Protein AF-A0A1I7W6X4-F1 (afdb_monomer)

Organism: Heterorhabditis bacteriophora (NCBI:txid37862)

Nearest PDB structures (foldseek):
  6i3z-assembly1_B  TM=4.989E-01  e=4.306E+00  Homo sapiens
  5mrf-assembly1_P  TM=4.215E-01  e=2.319E+00  Saccharomyces cerevisiae
  5om6-assembly2_D  TM=5.245E-01  e=6.969E+00  Homo sapiens
  6kga-assembly1_B  TM=4.598E-01  e=5.670E+00  Dromaius novaehollandiae

Foldseek 3Di:
DPPPDQDPLNLVLVVQQVVCVVVVHDRDDDDPPDDPDDDWDKHWQADDPVRHTPDIDTGRPPVD

Sequence (64 aa):
MTGGAATVEMAVFCFDVISAAVNNQSDPVIPSNIPNDKYPLFVTWKKGPQHRLRGCIGTFANLQ

Radius of gyration: 13.31 Å; Cα contacts (8 Å, |Δi|>4): 55; chains: 1; bounding box: 33×26×33 Å

Mea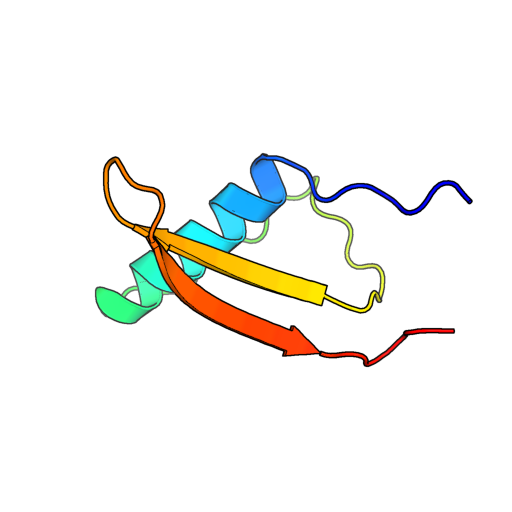n predicted aligned error: 4.66 Å

InterPro domains:
  IPR002733 AMMECR1 domain [PF01871] (13-61)
  IPR002733 AMMECR1 domain [PS51112] (1-64)
  IPR023473 AMMECR1 [PTHR13016] (6-63)
  IPR027485 AMMECR1, N-terminal [G3DSA:3.30.700.20] (5-64)
  IPR036071 AMMECR1 domain superfamily [SSF143447] (9-62)

Secondary structure (DSSP, 8-state):
----PPPHHHHHHHHHHHHHHHTTPPPPPPPTTS------EEEEEEETTTTEEEEEEEE-TT--

Structure (mmCIF, N/CA/C/O backbone):
data_AF-A0A1I7W6X4-F1
#
_entry.id   AF-A0A1I7W6X4-F1
#
loop_
_atom_site.group_PDB
_atom_site.id
_atom_site.type_symbol
_atom_site.label_atom_id
_atom_site.label_alt_id
_atom_site.label_comp_id
_atom_site.label_asym_id
_atom_site.label_entity_id
_atom_site.label_seq_id
_atom_site.pdbx_PDB_ins_code
_atom_site.Cartn_x
_atom_site.Cartn_y
_atom_site.Cartn_z
_atom_site.occupancy
_atom_site.B_iso_or_equiv
_atom_site.auth_seq_id
_atom_site.auth_comp_id
_atom_site.auth_asym_id
_atom_site.auth_atom_id
_atom_site.pdbx_PDB_model_num
ATOM 1 N N . MET A 1 1 ? 19.791 -10.559 -6.810 1.00 38.97 1 MET A N 1
ATOM 2 C CA . MET A 1 1 ? 18.338 -10.361 -6.623 1.00 38.97 1 MET A CA 1
ATOM 3 C C . MET A 1 1 ? 18.107 -9.134 -5.746 1.00 38.97 1 MET A C 1
ATOM 5 O O . MET A 1 1 ? 17.728 -9.265 -4.592 1.00 38.97 1 MET A O 1
ATOM 9 N N . THR A 1 2 ? 18.388 -7.934 -6.250 1.00 43.97 2 THR A N 1
ATOM 10 C CA . THR A 1 2 ? 18.009 -6.684 -5.572 1.00 43.97 2 THR A CA 1
ATOM 11 C C . THR A 1 2 ? 16.604 -6.323 -6.041 1.00 43.97 2 THR A C 1
ATOM 13 O O . THR A 1 2 ? 16.432 -5.435 -6.869 1.00 43.97 2 THR A O 1
ATOM 16 N N . GLY A 1 3 ? 15.601 -7.090 -5.605 1.00 50.50 3 GLY A N 1
ATOM 17 C CA . GLY A 1 3 ? 14.214 -6.662 -5.771 1.00 50.50 3 GLY A CA 1
ATOM 18 C C . GLY A 1 3 ? 14.049 -5.373 -4.977 1.00 50.50 3 GLY A C 1
ATOM 19 O O . GLY A 1 3 ? 14.318 -5.380 -3.775 1.00 50.50 3 GLY A O 1
ATOM 20 N N . GLY A 1 4 ? 13.717 -4.266 -5.644 1.00 65.69 4 GLY A N 1
ATOM 21 C CA . GLY A 1 4 ? 13.500 -2.984 -4.980 1.00 65.69 4 GLY A CA 1
ATOM 22 C C . GLY A 1 4 ? 12.447 -3.164 -3.893 1.00 65.69 4 GLY A C 1
ATOM 23 O O . GLY A 1 4 ? 11.303 -3.506 -4.186 1.00 65.69 4 GLY A O 1
ATOM 24 N N . ALA A 1 5 ? 12.853 -3.033 -2.632 1.00 75.75 5 ALA A N 1
ATOM 25 C CA . ALA A 1 5 ? 11.937 -3.173 -1.513 1.00 75.75 5 ALA A CA 1
ATOM 26 C C . ALA A 1 5 ? 10.901 -2.044 -1.572 1.00 75.75 5 ALA A C 1
ATOM 28 O O . ALA A 1 5 ? 11.252 -0.895 -1.842 1.00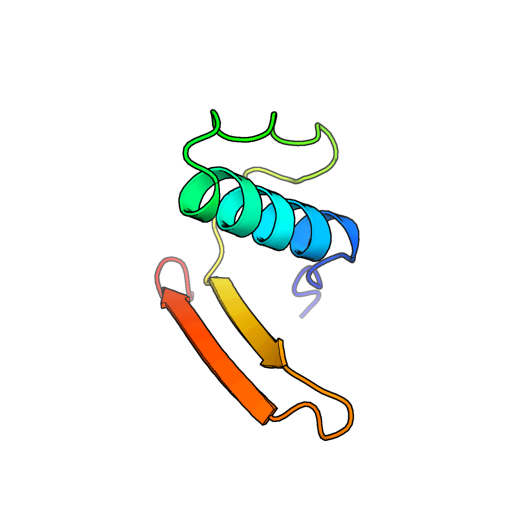 75.75 5 ALA A O 1
ATOM 29 N N . ALA A 1 6 ? 9.636 -2.367 -1.300 1.00 87.75 6 ALA A N 1
ATOM 30 C CA . ALA A 1 6 ? 8.614 -1.348 -1.105 1.00 87.75 6 ALA A CA 1
ATOM 31 C C . ALA A 1 6 ? 9.057 -0.390 0.012 1.00 87.75 6 ALA A C 1
ATOM 33 O O . ALA A 1 6 ? 9.479 -0.839 1.082 1.00 87.75 6 ALA A O 1
ATOM 34 N N . THR A 1 7 ? 8.982 0.917 -0.237 1.00 91.81 7 THR A N 1
ATOM 35 C CA . THR A 1 7 ? 9.391 1.930 0.743 1.00 91.81 7 THR A CA 1
ATOM 36 C C . THR A 1 7 ? 8.229 2.325 1.654 1.00 91.81 7 THR A C 1
ATOM 38 O O . THR A 1 7 ? 7.063 2.020 1.382 1.00 91.81 7 THR A O 1
ATOM 41 N N . VAL A 1 8 ? 8.532 3.026 2.750 1.00 92.00 8 VAL A N 1
ATOM 42 C CA . VAL A 1 8 ? 7.499 3.567 3.647 1.00 92.00 8 VAL A CA 1
ATOM 43 C C . VAL A 1 8 ? 6.626 4.578 2.905 1.00 92.00 8 VAL A C 1
ATOM 45 O O . VAL A 1 8 ? 5.411 4.557 3.058 1.00 92.00 8 VAL A O 1
ATOM 48 N N . GLU A 1 9 ? 7.216 5.402 2.042 1.00 93.12 9 GLU A N 1
ATOM 49 C CA . GLU A 1 9 ? 6.504 6.395 1.234 1.00 93.12 9 GLU A CA 1
ATOM 50 C C . GLU A 1 9 ? 5.507 5.736 0.275 1.00 93.12 9 GLU A C 1
ATOM 52 O O . GLU A 1 9 ? 4.385 6.215 0.142 1.00 93.12 9 GLU A O 1
ATOM 57 N N . MET A 1 10 ? 5.865 4.597 -0.333 1.00 94.50 10 MET A N 1
ATOM 58 C CA . MET A 1 10 ? 4.927 3.814 -1.148 1.00 94.50 10 MET A CA 1
ATOM 59 C C . MET A 1 10 ? 3.745 3.301 -0.317 1.00 94.50 10 MET A C 1
ATOM 61 O O . MET A 1 10 ? 2.603 3.340 -0.776 1.00 94.50 10 MET A O 1
ATOM 65 N N . ALA A 1 11 ? 4.000 2.836 0.911 1.00 93.75 11 ALA A N 1
ATOM 66 C CA . ALA A 1 11 ? 2.950 2.362 1.812 1.00 93.75 11 ALA A CA 1
ATOM 67 C C . ALA A 1 11 ? 2.025 3.501 2.276 1.00 93.75 11 ALA A C 1
ATOM 69 O O . ALA A 1 11 ? 0.809 3.309 2.323 1.00 93.75 11 ALA A O 1
ATOM 70 N N . VAL A 1 12 ? 2.585 4.681 2.568 1.00 94.88 12 VAL A N 1
ATOM 71 C CA . VAL A 1 12 ? 1.824 5.898 2.894 1.00 94.88 12 VAL A CA 1
ATOM 72 C C . VAL A 1 12 ? 0.958 6.309 1.709 1.00 94.88 12 VAL A C 1
ATOM 74 O O . VAL A 1 12 ? -0.247 6.453 1.874 1.00 94.88 12 VAL A O 1
ATOM 77 N N . PHE A 1 13 ? 1.523 6.374 0.501 1.00 96.19 13 PHE A N 1
ATOM 78 C CA . PHE A 1 13 ? 0.761 6.709 -0.701 1.00 96.19 13 PHE A CA 1
ATOM 79 C C . PHE A 1 13 ? -0.406 5.734 -0.941 1.00 96.19 13 PHE A C 1
ATOM 81 O O . PHE A 1 13 ? -1.530 6.160 -1.193 1.00 96.19 13 PHE A O 1
ATOM 88 N N . CYS A 1 14 ? -0.185 4.423 -0.782 1.00 95.44 14 CYS A N 1
ATOM 89 C CA . CYS A 1 14 ? -1.263 3.431 -0.878 1.00 95.44 14 CYS A CA 1
ATOM 90 C C . CYS A 1 14 ? -2.369 3.660 0.166 1.00 95.44 14 CYS A C 1
ATOM 92 O O . CYS A 1 14 ? -3.550 3.458 -0.127 1.00 95.44 14 CYS A O 1
ATOM 94 N N . PHE A 1 15 ? -2.000 4.057 1.387 1.00 94.94 15 PHE A N 1
ATOM 95 C CA . PHE A 1 15 ? -2.963 4.385 2.433 1.00 94.94 15 PHE A CA 1
ATOM 96 C C . PHE A 1 15 ? -3.747 5.661 2.108 1.00 94.94 15 PHE A C 1
ATOM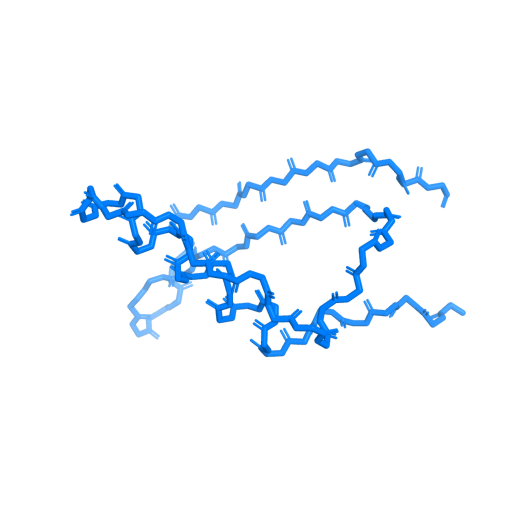 98 O O . PHE A 1 15 ? -4.967 5.665 2.266 1.00 94.94 15 PHE A O 1
ATOM 105 N N . ASP A 1 16 ? -3.082 6.701 1.604 1.00 96.94 16 ASP A N 1
ATOM 106 C CA . ASP A 1 16 ? -3.712 7.968 1.225 1.00 96.94 16 ASP A CA 1
ATOM 107 C C . ASP A 1 16 ? -4.724 7.776 0.093 1.00 96.94 16 ASP A C 1
ATOM 109 O O . ASP A 1 16 ? -5.829 8.309 0.171 1.00 96.94 16 ASP A O 1
ATOM 113 N N . VAL A 1 17 ? -4.404 6.940 -0.904 1.00 96.62 17 VAL A N 1
ATOM 114 C CA . VAL A 1 17 ? -5.341 6.560 -1.977 1.00 96.62 17 VAL A CA 1
ATOM 115 C C . VAL A 1 17 ? -6.593 5.897 -1.399 1.00 96.62 17 VAL A C 1
ATOM 117 O O . VAL A 1 17 ? -7.714 6.272 -1.742 1.00 96.62 17 VAL A O 1
ATOM 120 N N . ILE A 1 18 ? -6.427 4.935 -0.484 1.00 94.50 18 ILE A N 1
ATOM 121 C CA . ILE A 1 18 ? -7.572 4.294 0.175 1.00 94.50 18 ILE A CA 1
ATOM 122 C C . ILE A 1 18 ? -8.371 5.335 0.958 1.00 94.50 18 ILE A C 1
ATOM 124 O O . ILE A 1 18 ? -9.586 5.391 0.806 1.00 94.50 18 ILE A O 1
ATOM 128 N N . SER A 1 19 ? -7.704 6.155 1.774 1.00 95.88 19 SER A N 1
ATOM 129 C CA . SER A 1 19 ? -8.332 7.182 2.607 1.00 95.88 19 SER A CA 1
ATOM 130 C C . SER A 1 19 ? -9.157 8.163 1.774 1.00 95.88 19 SER A C 1
ATOM 132 O O . SER A 1 19 ? -10.320 8.407 2.100 1.00 95.88 19 SER A O 1
ATOM 134 N N . ALA A 1 20 ? -8.602 8.669 0.670 1.00 98.12 20 ALA A N 1
ATOM 135 C CA . ALA A 1 20 ? -9.299 9.566 -0.242 1.00 98.12 20 ALA A CA 1
ATOM 136 C C . ALA A 1 20 ? -10.566 8.909 -0.809 1.00 98.12 20 ALA A C 1
ATOM 138 O O . ALA A 1 20 ? -11.649 9.492 -0.731 1.00 98.12 20 ALA A O 1
ATOM 139 N N . ALA A 1 21 ? -10.462 7.655 -1.263 1.00 96.56 21 ALA A N 1
ATOM 140 C CA . ALA A 1 21 ? -11.591 6.910 -1.811 1.00 96.56 21 ALA A CA 1
ATOM 141 C C . ALA A 1 21 ? -12.730 6.711 -0.793 1.00 96.56 21 ALA A C 1
ATOM 143 O O . ALA A 1 21 ? -13.892 6.944 -1.125 1.00 96.56 21 ALA A O 1
ATOM 144 N N . VAL A 1 22 ? -12.437 6.325 0.460 1.00 95.75 22 VAL A N 1
ATOM 145 C CA . VAL A 1 22 ? -13.497 6.148 1.482 1.00 95.75 22 VAL A CA 1
ATOM 146 C C . VAL A 1 22 ? -14.127 7.470 1.923 1.00 95.75 22 VAL A C 1
ATOM 148 O O . VAL A 1 22 ? -15.272 7.471 2.370 1.00 95.75 22 VAL A O 1
ATOM 151 N N . ASN A 1 23 ? -13.396 8.580 1.808 1.00 98.06 23 ASN A N 1
ATOM 152 C CA . ASN A 1 23 ? -13.871 9.913 2.178 1.00 98.06 23 ASN A CA 1
ATOM 153 C C . ASN A 1 23 ? -14.473 10.700 0.996 1.00 98.06 23 ASN A C 1
ATOM 155 O O . ASN A 1 23 ? -14.837 11.860 1.177 1.00 98.06 23 ASN A O 1
ATOM 159 N N . ASN A 1 24 ? -14.608 10.091 -0.190 1.00 97.94 24 ASN A N 1
ATOM 160 C CA . ASN A 1 24 ? -15.059 10.745 -1.429 1.00 97.94 24 ASN A CA 1
ATOM 161 C C . ASN A 1 24 ? -14.235 11.997 -1.793 1.00 97.94 24 ASN A C 1
ATOM 163 O O . ASN A 1 24 ? -14.780 13.019 -2.213 1.00 97.94 24 ASN A O 1
ATOM 167 N N . GLN A 1 25 ? -12.920 11.926 -1.599 1.00 98.44 25 GLN A N 1
ATOM 168 C CA . GLN A 1 25 ? -11.960 12.963 -1.975 1.00 98.44 25 GLN A CA 1
ATOM 169 C C . GLN A 1 25 ? -11.261 12.597 -3.290 1.00 98.44 25 GLN A C 1
ATOM 171 O O . GLN A 1 25 ? -11.297 11.449 -3.727 1.00 98.44 25 GLN A O 1
ATOM 176 N N . SER A 1 26 ? -10.622 13.580 -3.926 1.00 97.81 26 SER A N 1
ATOM 177 C CA . SER A 1 26 ? -9.771 13.340 -5.094 1.00 97.81 26 SER A CA 1
ATOM 178 C C . SER A 1 26 ? -8.528 12.537 -4.720 1.00 97.81 26 SER A C 1
ATOM 180 O O . SER A 1 26 ? -7.996 12.707 -3.621 1.00 97.81 26 SER A O 1
ATOM 182 N N . ASP A 1 27 ? -8.028 11.741 -5.663 1.00 96.75 27 ASP A N 1
ATOM 183 C CA . ASP A 1 27 ? -6.798 10.972 -5.480 1.00 96.75 27 ASP A CA 1
ATOM 184 C C . ASP A 1 27 ? -5.603 11.871 -5.100 1.00 96.75 27 ASP A C 1
ATOM 186 O O . ASP A 1 27 ? -5.485 13.000 -5.596 1.00 96.75 27 ASP A O 1
ATOM 190 N N . PRO A 1 28 ? -4.696 11.388 -4.230 1.00 97.12 28 PRO A N 1
ATOM 191 C CA . PRO A 1 28 ? -3.488 12.116 -3.871 1.00 97.12 28 PRO A CA 1
ATOM 192 C C . PRO A 1 28 ? -2.528 12.244 -5.062 1.00 97.12 28 PRO A C 1
ATOM 194 O O . PRO A 1 28 ? -2.454 11.381 -5.938 1.00 97.12 28 PRO A O 1
ATOM 197 N N . VAL A 1 29 ? -1.728 13.312 -5.063 1.00 96.00 29 VAL A N 1
ATOM 198 C CA . VAL A 1 29 ? -0.648 13.496 -6.043 1.00 96.00 29 VAL A CA 1
ATOM 199 C C . VAL A 1 29 ? 0.430 12.439 -5.810 1.00 96.00 29 VAL A C 1
ATOM 201 O O . VAL A 1 29 ? 0.900 12.276 -4.685 1.00 96.00 29 VAL A O 1
ATOM 204 N N . ILE A 1 30 ? 0.845 11.746 -6.874 1.00 94.00 30 ILE A N 1
ATOM 205 C CA . ILE A 1 30 ? 1.912 10.739 -6.808 1.00 94.00 30 ILE A CA 1
ATOM 206 C C . ILE A 1 30 ? 3.239 11.433 -6.441 1.00 94.00 30 ILE A C 1
ATOM 208 O O . ILE A 1 30 ? 3.676 12.323 -7.178 1.00 94.00 30 ILE A O 1
ATOM 212 N N . PRO A 1 31 ? 3.902 11.044 -5.336 1.00 92.56 31 PRO A N 1
ATOM 213 C CA . PRO A 1 31 ? 5.206 11.582 -4.963 1.00 92.56 31 PRO A CA 1
ATOM 214 C C . PRO A 1 31 ? 6.275 11.315 -6.033 1.00 92.56 31 PRO A C 1
ATOM 216 O O . PRO A 1 31 ? 6.385 10.207 -6.553 1.00 92.56 31 PRO A O 1
ATOM 219 N N . SER A 1 32 ? 7.111 12.314 -6.329 1.00 92.50 32 SER A N 1
ATOM 220 C CA . SER A 1 32 ? 8.135 12.239 -7.389 1.00 92.50 32 SER A CA 1
ATOM 221 C C . SER A 1 32 ? 9.244 11.213 -7.132 1.00 92.50 32 SE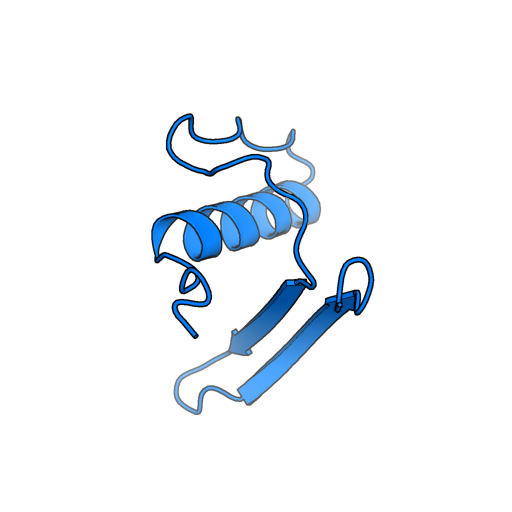R A C 1
ATOM 223 O O . SER A 1 32 ? 9.962 10.838 -8.055 1.00 92.50 32 SER A O 1
ATOM 225 N N . ASN A 1 33 ? 9.397 10.764 -5.887 1.00 89.69 33 ASN A N 1
ATOM 226 C CA . ASN A 1 33 ? 10.351 9.738 -5.481 1.00 89.69 33 ASN A CA 1
ATOM 227 C C . ASN A 1 33 ? 9.808 8.307 -5.624 1.00 89.69 33 ASN A C 1
ATOM 229 O O . ASN A 1 33 ? 10.572 7.364 -5.423 1.00 89.69 33 ASN A O 1
ATOM 233 N N . ILE A 1 34 ? 8.521 8.126 -5.951 1.00 91.25 34 ILE A N 1
ATOM 234 C CA . ILE A 1 34 ? 7.974 6.806 -6.269 1.00 91.25 34 ILE A CA 1
ATOM 235 C C . ILE A 1 34 ? 8.273 6.504 -7.748 1.00 91.25 34 ILE A C 1
ATOM 237 O O . ILE A 1 34 ? 7.772 7.211 -8.625 1.00 91.25 34 ILE A O 1
ATOM 241 N N . PRO A 1 35 ? 9.082 5.473 -8.055 1.00 89.56 35 PRO A N 1
ATOM 242 C CA . PRO A 1 35 ? 9.365 5.082 -9.430 1.00 89.56 35 PRO A CA 1
ATOM 243 C C . PRO A 1 35 ? 8.101 4.5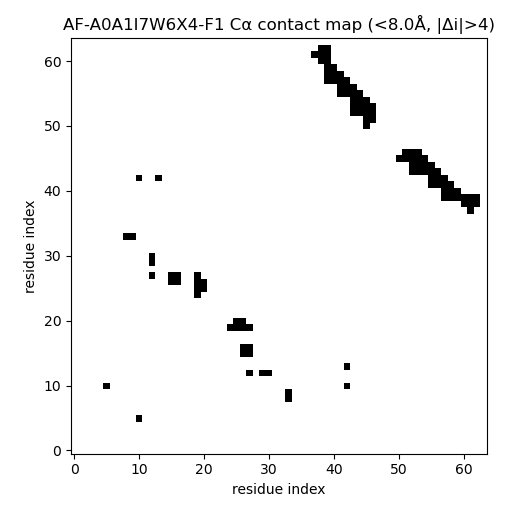76 -10.133 1.00 89.56 35 PRO A C 1
ATOM 245 O O . PRO A 1 35 ? 7.247 3.934 -9.524 1.00 89.56 35 PRO A O 1
ATOM 248 N N . ASN A 1 36 ? 8.022 4.812 -11.443 1.00 89.88 36 ASN A N 1
ATOM 249 C CA . ASN A 1 36 ? 6.930 4.339 -12.302 1.00 89.88 36 ASN A CA 1
ATOM 250 C C . ASN A 1 36 ? 7.326 3.088 -13.112 1.00 89.88 36 ASN A C 1
ATOM 252 O O . ASN A 1 36 ? 6.925 2.906 -14.262 1.00 89.88 36 ASN A O 1
ATOM 256 N N . ASP A 1 37 ? 8.172 2.249 -12.522 1.00 89.06 37 ASP A N 1
ATOM 257 C CA . ASP A 1 37 ? 8.592 0.980 -13.104 1.00 89.06 37 ASP A CA 1
ATOM 258 C C . ASP A 1 37 ? 7.521 -0.095 -12.874 1.00 89.06 37 ASP A C 1
ATOM 260 O O . ASP A 1 37 ? 6.778 -0.082 -11.888 1.00 89.06 37 ASP A O 1
ATOM 264 N N . LYS A 1 38 ? 7.434 -1.062 -13.790 1.00 88.88 38 LYS A N 1
ATOM 265 C CA . LYS A 1 38 ? 6.421 -2.120 -13.729 1.00 88.88 38 LYS A CA 1
ATOM 266 C C . LYS A 1 38 ? 6.884 -3.277 -12.848 1.00 88.88 38 LYS A C 1
ATOM 268 O O . LYS A 1 38 ? 7.860 -3.943 -13.176 1.00 88.88 38 LYS A O 1
ATOM 273 N N . TYR A 1 39 ? 6.114 -3.573 -11.803 1.00 88.25 39 TYR A N 1
ATOM 274 C CA . TYR A 1 39 ? 6.360 -4.695 -10.896 1.00 88.25 39 TYR A CA 1
ATOM 275 C C . TYR A 1 39 ? 5.070 -5.457 -10.571 1.00 88.25 39 TYR A C 1
ATOM 277 O O . TYR A 1 39 ? 3.983 -4.868 -10.612 1.00 88.25 39 TYR A O 1
ATOM 285 N N . PRO A 1 40 ? 5.17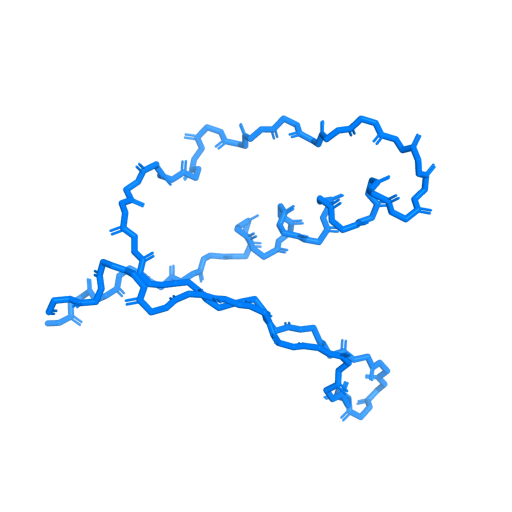0 -6.743 -10.196 1.00 91.38 40 PRO A N 1
ATOM 286 C CA . PRO A 1 40 ? 4.106 -7.395 -9.451 1.00 91.38 40 PRO A CA 1
ATOM 287 C C . PRO A 1 40 ? 3.976 -6.702 -8.090 1.00 91.38 40 PRO A C 1
ATOM 289 O O . PRO A 1 40 ? 4.966 -6.504 -7.385 1.00 91.38 40 PRO A O 1
ATOM 292 N N . LEU A 1 41 ? 2.757 -6.312 -7.723 1.00 90.31 41 LEU A N 1
ATOM 293 C CA . LEU A 1 41 ? 2.501 -5.473 -6.552 1.00 90.31 41 LEU A CA 1
ATOM 294 C C . LEU A 1 41 ? 1.350 -6.040 -5.735 1.00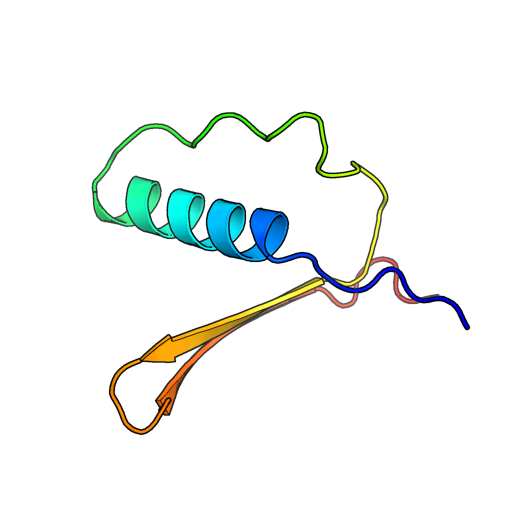 90.31 41 LEU A C 1
ATOM 296 O O . LEU A 1 41 ? 0.291 -6.336 -6.281 1.00 90.31 41 LEU A O 1
ATOM 300 N N . PHE A 1 42 ? 1.545 -6.122 -4.420 1.00 93.56 42 PHE A N 1
ATOM 301 C CA . PHE A 1 42 ? 0.517 -6.488 -3.452 1.00 93.56 42 PHE A CA 1
ATOM 302 C C . PHE A 1 42 ? 0.510 -5.483 -2.304 1.00 93.56 42 PHE A C 1
ATOM 304 O O . PHE A 1 42 ? 1.535 -5.242 -1.671 1.00 93.56 42 PHE A O 1
ATOM 311 N N . VAL A 1 43 ? -0.663 -4.933 -2.003 1.00 94.44 43 VAL A N 1
ATOM 312 C CA . VAL A 1 43 ? -0.896 -4.028 -0.878 1.00 94.44 43 VAL A CA 1
ATOM 313 C C . VAL A 1 43 ? -1.672 -4.789 0.186 1.00 94.44 43 VAL A C 1
ATOM 315 O O . VAL A 1 43 ? -2.799 -5.231 -0.040 1.00 94.44 43 VAL A O 1
ATOM 318 N N . THR A 1 44 ? -1.062 -4.957 1.359 1.00 94.94 44 THR A N 1
ATOM 319 C CA . THR A 1 44 ? -1.687 -5.624 2.505 1.00 94.94 44 THR A CA 1
ATOM 320 C C . THR A 1 44 ? -2.083 -4.604 3.559 1.00 94.94 44 THR A C 1
ATOM 322 O O . THR A 1 44 ? -1.240 -3.879 4.079 1.00 94.94 44 THR A O 1
ATOM 325 N N . TRP A 1 45 ? -3.354 -4.614 3.947 1.00 93.56 45 TRP A N 1
ATOM 326 C CA . TRP A 1 45 ? -3.873 -3.811 5.043 1.00 93.56 45 TRP A CA 1
ATOM 327 C C . TRP A 1 45 ? -4.139 -4.673 6.274 1.00 93.56 45 TRP A C 1
ATOM 329 O O . TRP A 1 45 ? -4.859 -5.676 6.215 1.00 93.56 45 TRP A O 1
ATOM 339 N N . LYS A 1 46 ? -3.577 -4.264 7.412 1.00 93.88 46 LYS A N 1
ATOM 340 C CA . LYS A 1 46 ? -3.776 -4.895 8.722 1.00 93.88 46 LYS A CA 1
ATOM 341 C C . LYS A 1 46 ? -4.388 -3.875 9.680 1.00 93.88 46 LYS A C 1
ATOM 343 O O . LYS A 1 46 ? -4.034 -2.704 9.631 1.00 93.88 46 LYS A O 1
ATOM 348 N N . LYS A 1 47 ? -5.301 -4.305 10.555 1.00 92.00 47 LYS A N 1
ATOM 349 C CA . LYS A 1 47 ? -6.025 -3.425 11.488 1.00 92.00 47 LYS A CA 1
ATOM 350 C C . LYS A 1 47 ? -5.866 -3.870 12.944 1.00 92.00 47 LYS A C 1
ATOM 352 O O . LYS A 1 47 ? -5.931 -5.061 13.251 1.00 92.00 47 LYS A O 1
ATOM 357 N N . GLY A 1 48 ? -5.777 -2.877 13.830 1.00 91.81 48 GLY A N 1
ATOM 358 C CA . GLY A 1 48 ? -5.814 -3.038 15.284 1.00 91.81 48 GLY A CA 1
ATOM 359 C C . GLY A 1 48 ? -4.495 -3.526 15.896 1.00 91.81 48 GLY A C 1
ATOM 360 O O . GLY A 1 48 ? -3.566 -3.852 15.157 1.00 91.81 48 GLY A O 1
ATOM 361 N N . PRO A 1 49 ? -4.416 -3.610 17.239 1.00 93.00 49 PRO A N 1
ATOM 362 C CA . PRO A 1 49 ? -3.189 -3.977 17.957 1.00 93.00 49 PRO A CA 1
ATOM 363 C C . PRO A 1 49 ? -2.677 -5.384 17.625 1.00 93.00 49 PRO A C 1
ATOM 365 O O . PRO A 1 49 ? -1.488 -5.655 17.708 1.00 93.00 49 PRO A O 1
ATOM 368 N N . GLN A 1 50 ? -3.574 -6.288 17.221 1.00 94.81 50 GLN A N 1
ATOM 369 C CA . GLN A 1 50 ? -3.230 -7.656 16.822 1.00 94.81 50 GLN A CA 1
ATOM 370 C C . GLN A 1 50 ? -2.868 -7.772 15.332 1.00 94.81 50 GLN A C 1
ATOM 372 O O . GLN A 1 50 ? -2.737 -8.884 14.827 1.00 94.81 50 GLN A O 1
ATOM 377 N N . HIS A 1 51 ? -2.762 -6.651 14.605 1.00 91.56 51 HIS A N 1
ATOM 378 C CA . HIS A 1 51 ? -2.420 -6.603 13.180 1.00 91.56 51 HIS A CA 1
ATOM 379 C C . HIS A 1 51 ? -3.230 -7.591 12.318 1.00 91.56 51 HIS A C 1
ATOM 381 O O . HIS A 1 51 ? -2.697 -8.247 11.418 1.00 91.56 51 HIS A O 1
ATOM 387 N N . ARG A 1 52 ? -4.539 -7.704 12.577 1.00 95.69 52 ARG A N 1
ATOM 388 C CA . ARG A 1 52 ? -5.404 -8.643 11.852 1.00 95.69 52 ARG A CA 1
ATOM 389 C C . ARG A 1 52 ? -5.518 -8.230 10.390 1.00 95.69 52 ARG A C 1
ATOM 391 O O . ARG A 1 52 ? -5.774 -7.060 10.105 1.00 95.69 52 ARG A O 1
ATOM 398 N N . LEU A 1 53 ? -5.370 -9.189 9.475 1.00 95.81 53 LEU A N 1
ATOM 399 C CA . LEU A 1 53 ? -5.539 -8.958 8.041 1.00 95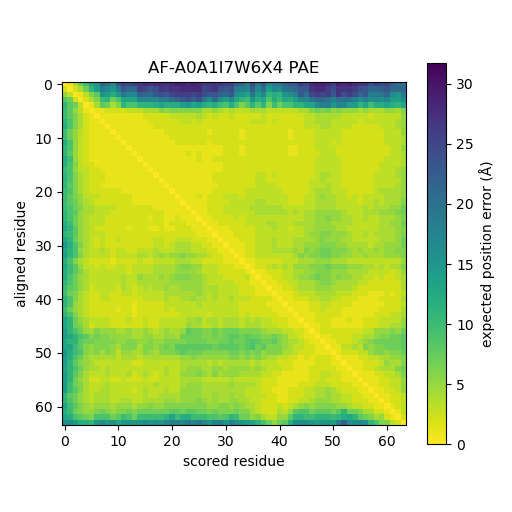.81 53 LEU A CA 1
ATOM 400 C C . LEU A 1 53 ? -6.941 -8.404 7.760 1.00 95.81 53 LEU A C 1
ATOM 402 O O . LEU A 1 53 ? -7.945 -9.015 8.124 1.00 95.81 53 LEU A O 1
ATOM 406 N N . ARG A 1 54 ? -6.999 -7.243 7.110 1.00 94.06 54 ARG A N 1
ATOM 407 C CA . ARG A 1 54 ? -8.241 -6.589 6.686 1.00 94.06 54 ARG A CA 1
ATOM 408 C C .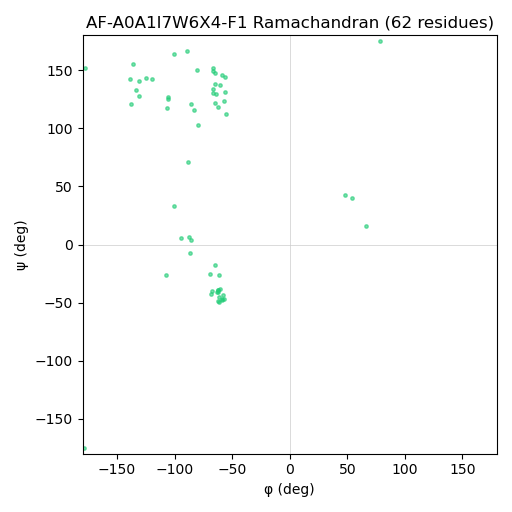 ARG A 1 54 ? -8.452 -6.672 5.177 1.00 94.06 54 ARG A C 1
ATOM 410 O O . ARG A 1 54 ? -9.601 -6.633 4.738 1.00 94.06 54 ARG A O 1
ATOM 417 N N . GLY A 1 55 ? -7.371 -6.788 4.414 1.00 94.25 55 GLY A N 1
ATOM 418 C CA . GLY A 1 55 ? -7.402 -6.996 2.973 1.00 94.25 55 GLY A CA 1
ATOM 419 C C . GLY A 1 55 ? -5.997 -7.148 2.406 1.00 94.25 55 GLY A C 1
ATOM 420 O O . GLY A 1 55 ? -5.038 -6.626 2.970 1.00 94.25 55 GLY A O 1
ATOM 421 N N . CYS A 1 56 ? -5.888 -7.875 1.302 1.00 96.00 56 CYS A N 1
ATOM 422 C CA . CYS A 1 56 ? -4.698 -7.930 0.467 1.00 96.00 56 CYS A CA 1
ATOM 423 C C . CYS A 1 56 ? -5.171 -7.891 -0.984 1.00 96.00 56 CYS A C 1
ATOM 425 O O . CYS A 1 56 ? -5.989 -8.725 -1.374 1.00 96.00 56 CYS A O 1
ATOM 427 N N . ILE A 1 57 ? -4.725 -6.894 -1.742 1.00 94.62 57 ILE A N 1
ATOM 428 C CA . ILE A 1 57 ? -5.101 -6.696 -3.145 1.00 94.62 57 ILE A CA 1
ATOM 429 C C . ILE A 1 57 ? -3.820 -6.469 -3.933 1.00 94.62 57 ILE A C 1
ATOM 431 O O . ILE A 1 57 ? -2.904 -5.803 -3.455 1.00 94.62 57 ILE A O 1
ATOM 435 N N . GLY A 1 58 ? -3.738 -7.035 -5.129 1.00 92.62 58 GLY A N 1
ATOM 436 C CA . GLY A 1 58 ? -2.542 -6.934 -5.940 1.00 92.62 58 GLY A CA 1
ATOM 437 C C . GLY A 1 58 ? -2.667 -7.629 -7.280 1.00 92.62 58 GLY A C 1
ATOM 438 O O . GLY A 1 58 ? -3.726 -8.146 -7.636 1.00 92.62 58 GLY A O 1
ATOM 439 N N . THR A 1 59 ? -1.562 -7.645 -8.012 1.00 93.81 59 THR A N 1
ATOM 440 C CA . THR A 1 59 ? -1.434 -8.310 -9.303 1.00 93.81 59 THR A CA 1
ATOM 441 C C . THR A 1 59 ? -0.094 -9.026 -9.407 1.00 93.81 59 THR A C 1
ATOM 443 O O . THR A 1 59 ? 0.938 -8.516 -8.970 1.00 93.81 59 THR A O 1
ATOM 446 N N . PHE A 1 60 ? -0.115 -10.201 -10.035 1.00 92.94 60 PHE A N 1
ATOM 447 C CA . PHE A 1 60 ? 1.089 -10.918 -10.460 1.00 92.94 60 PHE A CA 1
ATOM 448 C C . PHE A 1 60 ? 1.592 -10.456 -11.839 1.00 92.94 60 PHE A C 1
ATOM 450 O O . PHE A 1 60 ? 2.534 -11.031 -12.374 1.00 92.94 60 PHE A O 1
ATOM 457 N N . ALA A 1 61 ? 0.972 -9.449 -12.461 1.00 92.44 61 ALA A N 1
ATOM 458 C CA . ALA A 1 61 ? 1.461 -8.905 -13.724 1.00 92.44 61 ALA A CA 1
ATOM 459 C C . ALA A 1 61 ? 2.901 -8.380 -13.583 1.00 92.44 61 ALA A C 1
ATOM 461 O O . ALA A 1 61 ? 3.262 -7.818 -12.552 1.00 92.44 61 ALA A O 1
ATOM 462 N N . ASN A 1 62 ? 3.696 -8.513 -14.649 1.00 87.88 62 ASN A N 1
ATOM 463 C CA . ASN A 1 62 ? 5.121 -8.144 -14.687 1.00 87.88 62 ASN A CA 1
ATOM 464 C C . ASN A 1 62 ? 6.029 -8.996 -13.777 1.00 87.88 62 ASN A C 1
ATOM 466 O O . ASN A 1 62 ? 7.160 -8.606 -13.505 1.00 87.88 62 ASN A O 1
ATOM 470 N N . LEU A 1 63 ? 5.553 -10.155 -13.314 1.00 79.94 63 LEU A N 1
ATOM 471 C CA . LEU A 1 63 ? 6.376 -11.173 -12.663 1.00 79.94 63 LEU A CA 1
ATOM 472 C C . LEU A 1 63 ? 7.111 -11.958 -13.764 1.00 79.94 63 LEU A C 1
ATOM 474 O O . LEU A 1 63 ? 6.485 -12.739 -14.481 1.00 79.94 63 LEU A O 1
ATOM 478 N N . GLN A 1 64 ? 8.399 -11.668 -13.958 1.00 66.25 64 GLN A N 1
ATOM 479 C CA . GLN A 1 64 ? 9.292 -12.375 -14.887 1.00 66.25 64 GLN A CA 1
ATOM 480 C C . GLN A 1 64 ? 10.346 -13.168 -14.123 1.00 66.25 64 GLN A C 1
ATOM 482 O O . GLN A 1 64 ? 10.851 -12.641 -13.106 1.00 66.25 64 GLN A O 1
#

pLDDT: mean 90.05, std 11.83, range [38.97, 98.44]

Solvent-accessible surface area (backbone atoms only — not comparable to full-atom values): 4262 Å² total; per-residue (Å²): 135,85,72,82,72,87,48,70,67,57,54,48,51,55,46,47,43,51,52,20,60,80,67,77,47,75,75,68,83,81,59,90,85,61,79,91,72,84,58,50,46,74,52,75,43,60,47,69,98,81,54,41,82,73,48,74,53,68,48,71,56,70,69,126